Protein AF-A0A0E0L357-F1 (afdb_monomer_lite)

Secondary structure (DSSP, 8-state):
------TT--PPTTHHHHHHHHHHHHHHHHHHHHS--TTS-HHHHHHHHHHHHHHHHHHHHIIIIII--S-HHHHHHHHHTTSS-HHHHHHHHHHTS---S-------

Sequence (108 aa):
MPKIKTSRVKYPEGWELIEPTLRDLEAKMREAENDPHDGKRKCEALWPIFRISHQKSRYIYDFYYRRKEISKELYEFCLDQGHADINLIAKWKKECLPSFGLGGSLNF

Organism: Oryza punctata (NCBI:txid4537)

InterPro domains:
  IPR001748 Pre-mRNA-splicing factor BUD31 [PF01125] (1-95)
  IPR001748 Pre-mRNA-splicing factor BUD31 [PR00322] (12-32)
  IPR001748 Pre-mRNA-splicing factor BUD31 [PR00322] (47-70)
  IPR001748 Pre-mRNA-splicing factor BUD31 [PR00322] (71-96)
  IPR001748 Pre-mRNA-splicing factor BUD31 [PTHR19411] (1-96)

Foldseek 3Di:
DPPPPDPPDDQDPPCVVCVVVLVVLVVQLVCLVPPDCPPHDPVVSCVSNVVSLLVQQVVLLCCCPPVVVDDPVNSVVCVVSVSHDPVVSVVVVVVVPPPPDDDDPPDD

pLDDT: mean 77.32, std 16.11, range [33.12, 91.19]

Structure (mmCIF, N/CA/C/O backbone):
data_AF-A0A0E0L357-F1
#
_entry.id   AF-A0A0E0L357-F1
#
loop_
_atom_site.group_PDB
_atom_site.id
_atom_site.type_symbol
_atom_site.label_atom_id
_atom_site.label_alt_id
_atom_site.label_comp_id
_atom_site.label_asym_id
_atom_site.label_entity_id
_atom_site.label_seq_id
_atom_site.pdbx_PDB_ins_code
_atom_site.Cartn_x
_atom_site.Cartn_y
_atom_site.Cartn_z
_atom_site.occupancy
_atom_site.B_iso_or_equiv
_atom_site.auth_seq_id
_atom_site.auth_comp_id
_atom_site.auth_asym_id
_atom_site.auth_atom_id
_atom_site.pdbx_PDB_model_num
ATOM 1 N N . MET A 1 1 ? -2.225 -0.864 -15.030 1.00 33.12 1 MET A N 1
ATOM 2 C CA . MET A 1 1 ? -3.263 0.186 -15.157 1.00 33.12 1 MET A CA 1
ATOM 3 C C . MET A 1 1 ? -3.348 0.921 -13.831 1.00 33.12 1 MET A C 1
ATOM 5 O O . MET A 1 1 ? -3.568 0.244 -12.832 1.00 33.12 1 MET A O 1
ATOM 9 N N . PRO A 1 2 ? -3.147 2.250 -13.782 1.00 41.50 2 PRO A N 1
ATOM 10 C CA . PRO A 1 2 ? -3.400 3.001 -12.557 1.00 41.50 2 PRO A CA 1
ATOM 11 C C . PRO A 1 2 ? -4.875 2.824 -12.183 1.00 41.50 2 PRO A C 1
ATOM 13 O O . PRO A 1 2 ? -5.743 2.948 -13.050 1.00 41.50 2 PRO A O 1
ATOM 16 N N . LYS A 1 3 ? -5.171 2.490 -10.920 1.00 52.97 3 LYS A N 1
ATOM 17 C CA . LYS A 1 3 ? -6.558 2.441 -10.445 1.00 52.97 3 LYS A CA 1
ATOM 18 C C . LYS A 1 3 ? -7.112 3.862 -10.532 1.00 52.97 3 LYS A C 1
ATOM 20 O O . LYS A 1 3 ? -6.718 4.742 -9.772 1.00 52.97 3 LYS A O 1
ATOM 25 N N . ILE A 1 4 ? -7.956 4.100 -11.533 1.00 49.41 4 ILE A N 1
ATOM 26 C CA . ILE A 1 4 ? -8.592 5.394 -11.774 1.00 49.41 4 ILE A CA 1
ATOM 27 C C . ILE A 1 4 ? -9.411 5.724 -10.525 1.00 49.41 4 ILE A C 1
ATOM 29 O O . ILE A 1 4 ? -10.380 5.028 -10.220 1.00 49.41 4 ILE A O 1
ATOM 33 N N . LYS A 1 5 ? -9.008 6.774 -9.797 1.00 55.22 5 LYS A N 1
ATOM 34 C CA . LYS A 1 5 ? -9.776 7.322 -8.675 1.00 55.22 5 LYS A CA 1
ATOM 35 C C . LYS A 1 5 ? -11.091 7.856 -9.243 1.00 55.22 5 LYS A C 1
ATOM 37 O O . LYS A 1 5 ? -11.145 8.960 -9.777 1.00 55.22 5 LYS A O 1
ATOM 42 N N . THR A 1 6 ? -12.140 7.043 -9.215 1.00 53.06 6 THR A N 1
ATOM 43 C CA . THR A 1 6 ? -13.482 7.494 -9.588 1.00 53.06 6 THR A CA 1
ATOM 44 C C . THR A 1 6 ? -13.985 8.451 -8.507 1.00 53.06 6 THR A C 1
ATOM 46 O O . THR A 1 6 ? -13.732 8.250 -7.322 1.00 53.06 6 THR A O 1
ATOM 49 N N . SER A 1 7 ? -14.692 9.515 -8.895 1.00 51.09 7 SER A N 1
ATOM 50 C CA . SER A 1 7 ? -15.094 10.638 -8.025 1.00 51.09 7 SER A CA 1
ATOM 51 C C . SER A 1 7 ? -16.080 10.283 -6.893 1.00 51.09 7 SER A C 1
ATOM 53 O O . SER A 1 7 ? -16.687 11.173 -6.305 1.00 51.09 7 SER A O 1
ATOM 55 N N . ARG A 1 8 ? -16.299 8.993 -6.616 1.00 58.84 8 ARG A N 1
ATOM 56 C CA . ARG A 1 8 ? -17.279 8.466 -5.653 1.00 58.84 8 ARG A CA 1
ATOM 57 C C . ARG A 1 8 ? -16.644 7.888 -4.392 1.00 58.84 8 ARG A C 1
ATOM 59 O O . ARG A 1 8 ? -17.354 7.354 -3.545 1.00 58.84 8 ARG A O 1
ATOM 66 N N . VAL A 1 9 ? -15.323 7.952 -4.271 1.00 65.31 9 VAL A N 1
ATOM 67 C CA . VAL A 1 9 ? -14.620 7.361 -3.138 1.00 65.31 9 VAL A CA 1
ATOM 68 C C . VAL A 1 9 ? -14.638 8.337 -1.962 1.00 65.31 9 VAL A C 1
ATOM 70 O O . VAL A 1 9 ? -13.955 9.358 -1.984 1.00 65.31 9 VAL A O 1
ATOM 73 N N . LYS A 1 10 ? -15.459 8.041 -0.949 1.00 69.38 10 LYS A N 1
ATOM 74 C CA . LYS A 1 10 ? -15.474 8.780 0.317 1.00 69.38 10 LYS A CA 1
ATOM 75 C C . LYS A 1 10 ? -14.269 8.335 1.141 1.00 69.38 10 LYS A C 1
ATOM 77 O O . LYS A 1 10 ? -14.221 7.188 1.576 1.00 69.38 10 LYS A O 1
ATOM 82 N N . TYR A 1 11 ? -13.304 9.230 1.322 1.00 75.88 11 TYR A N 1
ATOM 83 C CA . TYR A 1 11 ? -12.137 8.937 2.144 1.00 75.88 11 TYR A CA 1
ATOM 84 C C . TYR A 1 11 ? -12.541 8.863 3.625 1.00 75.88 11 TYR A C 1
ATOM 86 O O . TYR A 1 11 ? -13.281 9.737 4.089 1.00 75.88 11 TYR A O 1
ATOM 94 N N . PRO A 1 12 ? -12.098 7.831 4.361 1.00 80.31 12 PRO A N 1
ATOM 95 C CA . PRO A 1 12 ? -12.340 7.732 5.796 1.00 80.31 12 PRO A CA 1
ATOM 96 C C . PRO A 1 12 ? -11.481 8.732 6.582 1.00 80.31 12 PRO A C 1
ATOM 98 O O . PRO A 1 12 ? -10.480 9.253 6.083 1.00 80.31 12 PRO A O 1
ATOM 101 N N . GLU A 1 13 ? -11.858 8.976 7.835 1.00 79.00 13 GLU A N 1
ATOM 102 C CA . GLU A 1 13 ? -11.111 9.844 8.750 1.00 79.00 13 GLU A CA 1
ATOM 103 C C . GLU A 1 13 ? -9.668 9.345 8.943 1.00 79.00 13 GLU A C 1
ATOM 105 O O . GLU A 1 13 ? -9.431 8.146 9.101 1.00 79.00 13 GLU A O 1
ATOM 110 N N . GLY A 1 14 ? -8.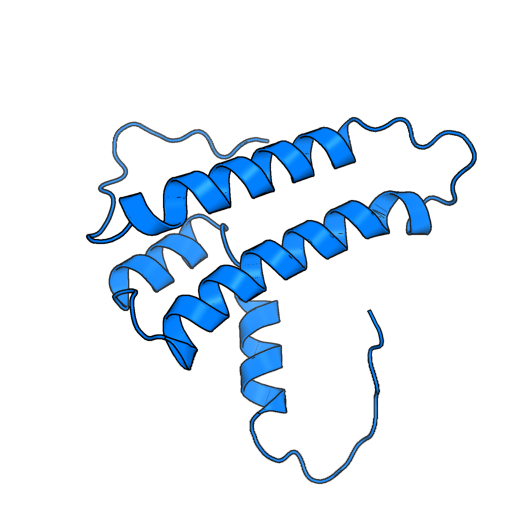698 10.266 8.907 1.00 80.31 14 GLY A N 1
ATOM 111 C CA . GLY A 1 14 ? -7.268 9.953 9.020 1.00 80.31 14 GLY A CA 1
ATOM 112 C C . GLY A 1 14 ? -6.558 9.646 7.695 1.00 80.31 14 GLY A C 1
ATOM 113 O O . GLY A 1 14 ? -5.344 9.441 7.698 1.00 80.31 14 GLY A O 1
ATOM 114 N N . TRP A 1 15 ? -7.262 9.662 6.553 1.00 82.88 15 TRP A N 1
ATOM 115 C CA . TRP A 1 15 ? -6.643 9.481 5.229 1.00 82.88 15 TRP A CA 1
ATOM 116 C C . TRP A 1 15 ? -5.555 10.526 4.929 1.00 82.88 15 TRP A C 1
ATOM 118 O O . TRP A 1 15 ? -4.508 10.184 4.383 1.00 82.88 15 TRP A O 1
ATOM 128 N N . GLU A 1 16 ? -5.751 11.775 5.352 1.00 83.56 16 GLU A N 1
ATOM 129 C CA . GLU A 1 16 ? -4.808 12.877 5.107 1.00 83.56 16 GLU A CA 1
ATOM 130 C C . GLU A 1 16 ? -3.413 12.635 5.711 1.00 83.56 16 GLU A C 1
ATOM 132 O O . GLU A 1 16 ? -2.419 13.126 5.182 1.00 83.56 16 GLU A O 1
ATOM 137 N N . LEU A 1 17 ? -3.315 11.838 6.783 1.00 83.69 17 LEU A N 1
ATOM 138 C CA . LEU A 1 17 ? -2.041 11.519 7.438 1.00 83.69 17 LEU A CA 1
ATOM 139 C C . LEU A 1 17 ? -1.205 10.518 6.629 1.00 83.69 17 LEU A C 1
ATOM 141 O O . LEU A 1 17 ? 0.023 10.601 6.603 1.00 83.69 17 LEU A O 1
ATOM 145 N N . ILE A 1 18 ? -1.866 9.566 5.968 1.00 85.56 18 ILE A N 1
ATOM 146 C CA . ILE A 1 18 ? -1.202 8.493 5.215 1.00 85.56 18 ILE A CA 1
ATOM 147 C C . ILE A 1 18 ? -1.037 8.820 3.735 1.00 85.56 18 ILE A C 1
ATOM 149 O O . ILE A 1 18 ? -0.103 8.331 3.098 1.00 85.56 18 ILE A O 1
ATOM 153 N N . GLU A 1 19 ? -1.924 9.649 3.187 1.00 85.69 19 GLU A N 1
ATOM 154 C CA . GLU A 1 19 ? -1.951 10.018 1.778 1.00 85.69 19 GLU A CA 1
ATOM 155 C C . GLU A 1 19 ? -0.607 10.518 1.224 1.00 85.69 19 GLU A C 1
ATOM 157 O O . GLU A 1 19 ? -0.199 9.987 0.185 1.00 85.69 19 GLU A O 1
ATOM 162 N N . PRO A 1 20 ? 0.101 11.486 1.845 1.00 89.81 20 PRO A N 1
ATOM 163 C CA . PRO A 1 20 ? 1.353 11.989 1.279 1.00 89.81 20 PRO A CA 1
ATOM 164 C C . PRO A 1 20 ? 2.397 10.873 1.169 1.00 89.81 20 PRO A C 1
ATOM 166 O O . PRO A 1 20 ? 2.968 10.657 0.102 1.00 89.81 20 PRO A O 1
ATOM 169 N N . THR A 1 21 ? 2.548 10.068 2.222 1.00 89.25 21 THR A N 1
ATOM 170 C CA . THR A 1 21 ? 3.500 8.950 2.239 1.00 89.25 21 THR A CA 1
ATOM 171 C C . THR A 1 21 ? 3.150 7.879 1.204 1.00 89.25 21 THR A C 1
ATOM 173 O O . THR A 1 21 ? 4.035 7.338 0.540 1.00 89.25 21 THR A O 1
ATOM 176 N N . LEU A 1 22 ? 1.861 7.558 1.036 1.00 87.25 22 LEU A N 1
ATOM 177 C CA . LEU A 1 22 ? 1.417 6.587 0.034 1.00 87.25 22 LEU A CA 1
ATOM 178 C C . LEU A 1 22 ? 1.657 7.089 -1.392 1.00 87.25 22 LEU A C 1
ATOM 180 O O . LEU A 1 22 ? 2.097 6.310 -2.237 1.00 87.25 22 LEU A O 1
ATOM 184 N N . ARG A 1 23 ? 1.420 8.378 -1.655 1.00 88.44 23 ARG A N 1
ATOM 185 C CA . ARG A 1 23 ? 1.694 9.000 -2.959 1.00 88.44 23 ARG A CA 1
ATOM 186 C C . ARG A 1 23 ? 3.180 8.987 -3.291 1.00 88.44 23 ARG A C 1
ATOM 188 O O . ARG A 1 23 ? 3.531 8.650 -4.419 1.00 88.44 23 ARG A O 1
ATOM 195 N N . ASP A 1 24 ? 4.040 9.266 -2.317 1.00 90.88 24 ASP A N 1
ATOM 196 C CA . ASP A 1 24 ? 5.492 9.206 -2.503 1.00 90.88 24 ASP A CA 1
ATOM 197 C C . ASP A 1 24 ? 5.963 7.781 -2.827 1.00 90.88 24 ASP A C 1
ATOM 199 O O . ASP A 1 24 ? 6.819 7.576 -3.689 1.00 90.88 24 ASP A O 1
ATOM 203 N N . LEU A 1 25 ? 5.391 6.769 -2.167 1.00 89.19 25 LEU A N 1
ATOM 204 C CA . LEU A 1 25 ? 5.694 5.362 -2.449 1.00 89.19 25 LEU A CA 1
ATOM 205 C C . LEU A 1 25 ? 5.179 4.921 -3.826 1.00 89.19 25 LEU A C 1
ATOM 207 O O . LEU A 1 25 ? 5.855 4.154 -4.510 1.00 89.19 25 LEU A O 1
ATOM 211 N N . GLU A 1 26 ? 4.014 5.407 -4.257 1.00 88.62 26 GLU A N 1
ATOM 212 C CA . GLU A 1 26 ? 3.491 5.162 -5.607 1.00 88.62 26 GLU A CA 1
ATOM 213 C C . GLU A 1 26 ? 4.337 5.844 -6.687 1.00 88.62 26 GLU A C 1
ATOM 215 O O . GLU A 1 26 ? 4.608 5.234 -7.723 1.00 88.62 26 GLU A O 1
ATOM 220 N N . ALA A 1 27 ? 4.805 7.070 -6.441 1.00 90.31 27 ALA A N 1
ATOM 221 C CA . ALA A 1 27 ? 5.727 7.765 -7.334 1.00 90.31 27 ALA A CA 1
ATOM 222 C C . ALA A 1 27 ? 7.032 6.972 -7.495 1.00 90.31 27 ALA A C 1
ATOM 224 O O . ALA A 1 27 ? 7.419 6.658 -8.619 1.00 90.31 27 ALA A O 1
ATOM 225 N N . LYS A 1 28 ? 7.628 6.525 -6.382 1.00 89.25 28 LYS A N 1
ATOM 226 C CA . LYS A 1 28 ? 8.821 5.661 -6.390 1.00 89.25 28 LYS A CA 1
ATOM 227 C C . LYS A 1 28 ? 8.592 4.336 -7.112 1.00 89.25 28 LYS A C 1
ATOM 229 O O . LYS A 1 28 ? 9.484 3.855 -7.802 1.00 89.25 28 LYS A O 1
ATOM 234 N N . MET A 1 29 ? 7.414 3.727 -6.962 1.00 88.31 29 MET A N 1
ATOM 235 C CA . MET A 1 29 ? 7.072 2.496 -7.683 1.00 88.31 29 MET A CA 1
ATOM 236 C C . MET A 1 29 ? 7.032 2.744 -9.192 1.00 88.31 29 MET A C 1
ATOM 238 O O . MET A 1 29 ? 7.597 1.963 -9.949 1.00 88.31 29 MET A O 1
ATOM 242 N N . ARG A 1 30 ? 6.436 3.858 -9.626 1.00 87.94 30 ARG A N 1
ATOM 243 C CA . ARG A 1 30 ? 6.383 4.236 -11.041 1.00 87.94 30 ARG A CA 1
ATOM 244 C C . ARG A 1 30 ? 7.761 4.565 -11.613 1.00 87.94 30 ARG A C 1
ATOM 246 O O . ARG A 1 30 ? 8.032 4.239 -12.763 1.00 87.94 30 ARG A O 1
ATOM 253 N N . GLU A 1 31 ? 8.624 5.207 -10.834 1.00 88.75 31 GLU A N 1
ATOM 254 C CA . GLU A 1 31 ? 10.024 5.429 -11.209 1.00 88.75 31 GLU A CA 1
ATOM 255 C C . GLU A 1 31 ? 10.758 4.099 -11.379 1.00 88.75 31 GLU A C 1
ATOM 257 O O . GLU A 1 31 ? 11.364 3.880 -12.420 1.00 88.75 31 GLU A O 1
ATOM 262 N N . ALA A 1 32 ? 10.620 3.179 -10.420 1.00 87.31 32 ALA A N 1
ATOM 263 C CA . ALA A 1 32 ? 11.229 1.852 -10.492 1.00 87.31 32 ALA A CA 1
ATOM 264 C C . ALA A 1 32 ? 10.705 1.001 -11.663 1.00 87.31 32 ALA A C 1
ATOM 266 O O . ALA A 1 32 ? 11.452 0.192 -12.200 1.00 87.31 32 ALA A O 1
ATOM 267 N N . GLU A 1 33 ? 9.442 1.170 -12.065 1.00 85.69 33 GLU A N 1
ATOM 268 C CA . GLU A 1 33 ? 8.877 0.516 -13.255 1.00 85.69 33 GLU A CA 1
ATOM 269 C C . GLU A 1 33 ? 9.428 1.091 -14.570 1.00 85.69 33 GLU A C 1
ATOM 271 O O . GLU A 1 33 ? 9.556 0.359 -15.553 1.00 85.69 33 GLU A O 1
ATOM 276 N N . ASN A 1 34 ? 9.731 2.393 -14.602 1.00 85.69 34 ASN A N 1
ATOM 277 C CA . ASN A 1 34 ? 10.264 3.078 -15.783 1.00 85.69 34 ASN A CA 1
ATOM 278 C C . ASN A 1 34 ? 11.794 3.002 -15.888 1.00 85.69 34 ASN A C 1
ATOM 280 O O . ASN A 1 34 ? 12.336 3.331 -16.944 1.00 85.69 34 ASN A O 1
ATOM 284 N N . ASP A 1 35 ? 12.482 2.620 -14.811 1.00 83.19 35 ASP A N 1
ATOM 285 C CA . ASP A 1 35 ? 13.940 2.586 -14.756 1.00 83.19 35 ASP A CA 1
ATOM 286 C C . ASP A 1 35 ? 14.477 1.560 -15.774 1.00 83.19 35 ASP A C 1
ATOM 288 O O . ASP A 1 35 ? 14.084 0.387 -15.746 1.00 83.19 35 ASP A O 1
ATOM 292 N N . PRO A 1 36 ? 15.338 1.963 -16.727 1.00 76.62 36 PRO A N 1
ATOM 293 C CA . PRO A 1 36 ? 15.847 1.048 -17.733 1.00 76.62 36 PRO A CA 1
ATOM 294 C C . PRO A 1 36 ? 16.650 -0.086 -17.087 1.00 76.62 36 PRO A C 1
ATOM 296 O O . PRO A 1 36 ? 17.649 0.103 -16.396 1.00 76.62 36 PRO A O 1
ATOM 299 N N . HIS A 1 37 ? 16.214 -1.310 -17.367 1.00 72.38 37 HIS A N 1
ATOM 300 C CA . HIS A 1 37 ? 16.755 -2.555 -16.822 1.00 72.38 37 HIS A CA 1
ATOM 301 C C . HIS A 1 37 ? 18.079 -2.987 -17.484 1.00 72.38 37 HIS A C 1
ATOM 303 O O . HIS A 1 37 ? 18.380 -4.182 -17.549 1.00 72.38 37 HIS A O 1
ATOM 309 N N . ASP A 1 38 ? 18.844 -2.040 -18.027 1.00 64.12 38 ASP A N 1
ATOM 310 C CA . ASP A 1 38 ? 19.950 -2.332 -18.933 1.00 64.12 38 ASP A CA 1
ATOM 311 C C . ASP A 1 38 ? 21.120 -2.976 -18.171 1.00 64.12 38 ASP A C 1
ATOM 313 O O . ASP A 1 38 ? 21.598 -2.465 -17.156 1.00 64.12 38 ASP A O 1
ATOM 317 N N . GLY A 1 39 ? 21.514 -4.173 -18.604 1.00 72.62 39 GLY A N 1
ATOM 318 C CA . GLY A 1 39 ? 22.558 -4.987 -17.971 1.00 72.62 39 GLY A CA 1
ATOM 319 C C . GLY A 1 39 ? 22.167 -5.767 -16.703 1.00 72.62 39 GLY A C 1
ATOM 320 O O . GLY A 1 39 ? 22.979 -6.560 -16.226 1.00 72.62 39 GLY A O 1
ATOM 321 N N . LYS A 1 40 ? 20.949 -5.614 -16.161 1.00 74.88 40 LYS A N 1
ATOM 322 C CA . LYS A 1 40 ? 20.493 -6.359 -14.966 1.00 74.88 40 LYS A CA 1
ATOM 323 C C . LYS A 1 40 ? 19.742 -7.633 -15.341 1.00 74.88 40 LYS A C 1
ATOM 325 O O . LYS A 1 40 ? 19.050 -7.708 -16.359 1.00 74.88 40 LYS A O 1
ATOM 330 N N . ARG A 1 41 ? 19.816 -8.659 -14.486 1.00 77.88 41 ARG A N 1
ATOM 331 C CA . ARG A 1 41 ? 18.977 -9.856 -14.661 1.00 77.88 41 ARG A CA 1
ATOM 332 C C . ARG A 1 41 ? 17.509 -9.487 -14.455 1.00 77.88 41 ARG A C 1
ATOM 334 O O . ARG A 1 41 ? 17.186 -8.676 -13.592 1.00 77.88 41 ARG A O 1
ATOM 341 N N . LYS A 1 42 ? 16.601 -10.167 -15.167 1.00 74.00 42 LYS A N 1
ATOM 342 C CA . LYS A 1 42 ? 15.143 -9.975 -15.017 1.00 74.00 42 LYS A CA 1
ATOM 343 C C . LYS A 1 42 ? 14.678 -10.043 -13.555 1.00 74.00 42 LYS A C 1
ATOM 345 O O . LYS A 1 42 ? 13.783 -9.306 -13.171 1.00 74.00 42 LYS A O 1
ATOM 350 N N . CYS A 1 43 ? 15.289 -10.900 -12.734 1.00 81.94 43 CYS A N 1
ATOM 351 C CA . CYS A 1 43 ? 14.965 -10.989 -11.310 1.00 81.94 43 CYS A CA 1
ATOM 352 C C . CYS A 1 43 ? 15.402 -9.739 -10.533 1.00 81.94 43 CYS A C 1
ATOM 354 O O . CYS A 1 43 ? 14.616 -9.199 -9.765 1.00 81.94 43 CYS A O 1
ATOM 356 N N . GLU A 1 44 ? 16.627 -9.265 -10.757 1.00 80.00 44 GLU A N 1
ATOM 357 C CA . GLU A 1 44 ? 17.213 -8.108 -10.062 1.00 80.00 44 GLU A CA 1
ATOM 358 C C . GLU A 1 44 ? 16.506 -6.801 -10.424 1.00 80.00 44 GLU A C 1
ATOM 360 O O . GLU A 1 44 ? 16.326 -5.933 -9.574 1.00 80.00 44 GLU A O 1
ATOM 365 N N . ALA A 1 45 ? 16.045 -6.700 -11.671 1.00 81.50 45 ALA A N 1
ATOM 366 C CA . ALA A 1 45 ? 15.166 -5.643 -12.157 1.00 81.50 45 ALA A CA 1
ATOM 367 C C . ALA A 1 45 ? 13.877 -5.503 -11.325 1.00 81.50 45 ALA A C 1
ATOM 369 O O . ALA A 1 45 ? 13.423 -4.393 -11.070 1.00 81.50 45 ALA A O 1
ATOM 370 N N . LEU A 1 46 ? 13.308 -6.616 -10.853 1.00 84.81 46 LEU A N 1
ATOM 371 C CA . LEU A 1 46 ? 12.057 -6.616 -10.089 1.00 84.81 46 LEU A CA 1
ATOM 372 C C . LEU A 1 46 ? 12.264 -6.370 -8.585 1.00 84.81 46 LEU A C 1
ATOM 374 O O . LEU A 1 46 ? 11.313 -6.027 -7.881 1.00 84.81 46 LEU A O 1
ATOM 378 N N . TRP A 1 47 ? 13.482 -6.535 -8.058 1.00 87.75 47 TRP A N 1
ATOM 379 C CA . TRP A 1 47 ? 13.753 -6.387 -6.621 1.00 87.75 47 TRP A CA 1
ATOM 380 C C . TRP A 1 47 ? 13.375 -5.012 -6.050 1.00 87.75 47 TRP A C 1
ATOM 382 O O . TRP A 1 47 ? 12.808 -4.972 -4.958 1.00 87.75 47 TRP A O 1
ATOM 392 N N . PRO A 1 48 ? 13.655 -3.874 -6.717 1.00 88.56 48 PRO A N 1
ATOM 393 C CA . PRO A 1 48 ? 13.191 -2.566 -6.256 1.00 88.56 48 PRO A CA 1
ATOM 394 C C . PRO A 1 48 ? 11.662 -2.488 -6.149 1.00 88.56 48 PRO A C 1
ATOM 396 O O . PRO A 1 48 ? 11.149 -1.996 -5.147 1.00 88.56 48 PRO A O 1
ATOM 399 N N . ILE A 1 49 ? 10.936 -3.053 -7.119 1.00 88.19 49 ILE A N 1
ATOM 400 C CA . ILE A 1 49 ? 9.466 -3.055 -7.145 1.00 88.19 49 ILE A CA 1
ATOM 401 C C . ILE A 1 49 ? 8.911 -3.839 -5.950 1.00 88.19 49 ILE A C 1
ATOM 403 O O . ILE A 1 49 ? 8.052 -3.342 -5.215 1.00 88.19 49 ILE A O 1
ATOM 407 N N . PHE A 1 50 ? 9.441 -5.040 -5.695 1.00 88.19 50 PHE A N 1
ATOM 408 C CA . PHE A 1 50 ? 9.036 -5.844 -4.540 1.00 88.19 50 PHE A CA 1
ATOM 409 C C . PHE A 1 50 ? 9.379 -5.169 -3.208 1.00 88.19 50 PHE A C 1
ATOM 411 O O . PHE A 1 50 ? 8.557 -5.195 -2.290 1.00 88.19 50 PHE A O 1
ATOM 418 N N . ARG A 1 51 ? 10.543 -4.512 -3.109 1.00 89.88 51 ARG A N 1
ATOM 419 C CA . ARG A 1 51 ? 10.935 -3.746 -1.915 1.00 89.88 51 ARG A CA 1
ATOM 420 C C . ARG A 1 51 ? 9.959 -2.606 -1.624 1.00 89.88 51 ARG A C 1
ATOM 422 O O . ARG A 1 51 ? 9.519 -2.471 -0.485 1.00 89.88 51 ARG A O 1
ATOM 429 N N . ILE A 1 52 ? 9.559 -1.841 -2.640 1.00 90.62 52 ILE A N 1
ATOM 430 C CA . ILE A 1 52 ? 8.603 -0.733 -2.479 1.00 90.62 52 ILE A CA 1
ATOM 431 C C . ILE A 1 52 ? 7.210 -1.261 -2.107 1.00 90.62 52 ILE A C 1
ATOM 433 O O . ILE A 1 52 ? 6.576 -0.737 -1.191 1.00 90.62 52 ILE A O 1
ATOM 437 N N . SER A 1 53 ? 6.744 -2.335 -2.754 1.00 89.88 53 SER A N 1
ATOM 438 C CA . SER A 1 53 ? 5.457 -2.969 -2.423 1.00 89.88 53 SER A CA 1
ATOM 439 C C . SER A 1 53 ? 5.409 -3.472 -0.972 1.00 89.88 53 SER A C 1
ATOM 441 O O . SER A 1 53 ? 4.435 -3.243 -0.243 1.00 89.88 53 SER A O 1
ATOM 443 N N . HIS A 1 54 ? 6.501 -4.096 -0.520 1.00 90.00 54 HIS A N 1
ATOM 444 C CA . HIS A 1 54 ? 6.657 -4.545 0.858 1.00 90.00 54 HIS A CA 1
ATOM 445 C C . HIS A 1 54 ? 6.663 -3.364 1.835 1.00 90.00 54 HIS A C 1
ATOM 447 O O . HIS A 1 54 ? 5.938 -3.388 2.830 1.00 90.00 54 HIS A O 1
ATOM 453 N N . GLN A 1 55 ? 7.425 -2.306 1.535 1.00 90.50 55 GLN A N 1
ATOM 454 C CA . GLN A 1 55 ? 7.493 -1.096 2.355 1.00 90.50 55 GLN A CA 1
ATOM 455 C C . GLN A 1 55 ? 6.118 -0.435 2.511 1.00 90.50 55 GLN A C 1
ATOM 457 O O . GLN A 1 55 ? 5.732 -0.073 3.623 1.00 90.50 55 GLN A O 1
ATOM 462 N N . LYS A 1 56 ? 5.349 -0.344 1.421 1.00 91.12 56 LYS A N 1
ATOM 463 C CA . LYS A 1 56 ? 3.984 0.196 1.423 1.00 91.12 56 LYS A CA 1
ATOM 464 C C . LYS A 1 56 ? 3.052 -0.608 2.333 1.00 91.12 56 LYS A C 1
ATOM 466 O O . LYS A 1 56 ? 2.373 -0.041 3.187 1.00 91.12 56 LYS A O 1
ATOM 471 N N . SER A 1 57 ? 3.079 -1.936 2.214 1.00 91.19 57 SER A N 1
ATOM 472 C CA . SER A 1 57 ? 2.264 -2.818 3.060 1.00 91.19 57 SER A CA 1
ATOM 473 C C . SER A 1 57 ? 2.688 -2.761 4.533 1.00 91.19 57 SER A C 1
ATOM 475 O O . SER A 1 57 ? 1.839 -2.781 5.425 1.00 91.19 57 SER A O 1
ATOM 477 N N . ARG A 1 58 ? 3.995 -2.639 4.806 1.00 90.75 58 ARG A N 1
ATOM 478 C CA . ARG A 1 58 ? 4.535 -2.556 6.169 1.00 90.75 58 ARG A CA 1
ATOM 479 C C . ARG A 1 58 ? 4.156 -1.255 6.863 1.00 90.75 58 ARG A C 1
ATOM 481 O O . ARG A 1 58 ? 3.810 -1.285 8.039 1.00 90.75 58 ARG A O 1
ATOM 488 N N . TYR A 1 59 ? 4.164 -0.145 6.129 1.00 90.25 59 TYR A N 1
ATOM 489 C CA . TYR A 1 59 ? 3.730 1.154 6.635 1.00 90.25 59 TYR A CA 1
ATOM 490 C C . TYR A 1 59 ? 2.283 1.100 7.150 1.00 90.25 59 TYR A C 1
ATOM 492 O O . TYR A 1 59 ? 2.027 1.437 8.304 1.00 90.25 59 TYR A O 1
ATOM 500 N N . ILE A 1 60 ? 1.355 0.569 6.346 1.00 89.56 60 ILE A N 1
ATOM 501 C CA . ILE A 1 60 ? -0.058 0.426 6.737 1.00 89.56 60 ILE A CA 1
ATOM 502 C C . ILE A 1 60 ? -0.212 -0.535 7.929 1.00 89.56 60 ILE A C 1
ATOM 504 O O . ILE A 1 60 ? -0.963 -0.255 8.865 1.00 89.56 60 ILE A O 1
ATOM 508 N N . TYR A 1 61 ? 0.529 -1.649 7.929 1.00 89.38 61 TYR A N 1
ATOM 509 C CA . TYR A 1 61 ? 0.518 -2.611 9.033 1.00 89.38 61 TYR A CA 1
ATOM 510 C C . TYR A 1 61 ? 0.971 -1.987 10.359 1.00 89.38 61 TYR A C 1
ATOM 512 O O . TYR A 1 61 ? 0.299 -2.151 11.377 1.00 89.38 61 TYR A O 1
ATOM 520 N N . ASP A 1 62 ? 2.088 -1.258 10.361 1.00 89.25 62 ASP A N 1
ATOM 521 C CA . ASP A 1 62 ? 2.643 -0.653 11.571 1.00 89.25 62 ASP A CA 1
ATOM 522 C C . ASP A 1 62 ? 1.714 0.438 12.132 1.00 89.25 62 ASP A C 1
ATOM 524 O O . ASP A 1 62 ? 1.529 0.519 13.351 1.00 89.25 62 ASP A O 1
ATOM 528 N N . PHE A 1 63 ? 1.071 1.228 11.269 1.00 88.81 63 PHE A N 1
ATOM 529 C CA . PHE A 1 63 ? 0.097 2.232 11.699 1.00 88.81 63 PHE A CA 1
ATOM 530 C C . PHE A 1 63 ? -1.153 1.622 12.343 1.00 88.81 63 PHE A C 1
ATOM 532 O O . PHE A 1 63 ? -1.638 2.160 13.338 1.00 88.81 63 PHE A O 1
ATOM 539 N N . TYR A 1 64 ? -1.651 0.491 11.834 1.00 87.75 64 TYR A N 1
ATOM 540 C CA . TYR A 1 64 ? -2.837 -0.161 12.392 1.00 87.75 64 TYR A CA 1
ATOM 541 C C . TYR A 1 64 ? -2.523 -1.032 13.620 1.00 87.75 64 TYR A C 1
ATOM 543 O O . TYR A 1 64 ? -3.173 -0.900 14.653 1.00 87.75 64 TYR A O 1
ATOM 551 N N . TYR A 1 65 ? -1.514 -1.907 13.550 1.00 85.62 65 TYR A N 1
ATOM 552 C CA . TYR A 1 65 ? -1.242 -2.888 14.610 1.00 85.62 65 TYR A CA 1
ATOM 553 C C . TYR A 1 65 ? -0.332 -2.361 15.724 1.00 85.62 65 TYR A C 1
ATOM 555 O O . TYR A 1 65 ? -0.542 -2.720 16.884 1.00 85.62 65 TYR A O 1
ATOM 563 N N . ARG A 1 66 ? 0.681 -1.539 15.403 1.00 84.00 66 ARG A N 1
ATOM 564 C CA . ARG A 1 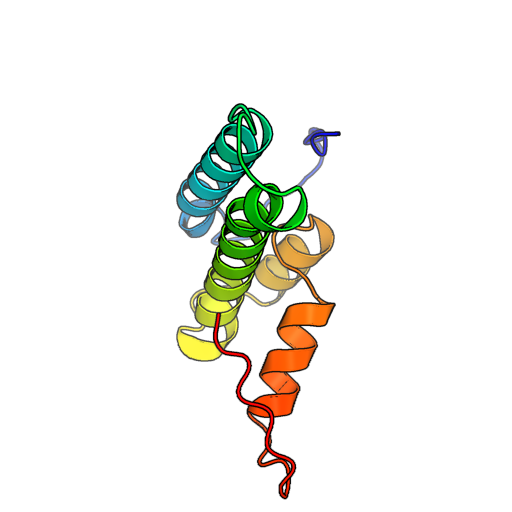66 ? 1.647 -1.046 16.405 1.00 84.00 66 ARG A CA 1
ATOM 565 C C . ARG A 1 66 ? 1.219 0.287 17.001 1.00 84.00 66 ARG A C 1
ATOM 567 O O . ARG A 1 66 ? 1.141 0.395 18.219 1.00 84.00 66 ARG A O 1
ATOM 574 N N . ARG A 1 67 ? 0.969 1.289 16.152 1.00 82.94 67 ARG A N 1
ATOM 575 C CA . ARG A 1 67 ? 0.653 2.661 16.590 1.00 82.94 67 ARG A CA 1
ATOM 576 C C . ARG A 1 67 ? -0.835 2.886 16.862 1.00 82.94 67 ARG A C 1
ATOM 578 O O . ARG A 1 67 ? -1.161 3.685 17.727 1.00 82.94 67 ARG A O 1
ATOM 585 N N . LYS A 1 68 ? -1.721 2.147 16.180 1.00 82.88 68 LYS A N 1
ATOM 586 C CA . LYS A 1 68 ? -3.192 2.263 16.272 1.00 82.88 68 LYS A CA 1
ATOM 587 C C . LYS A 1 68 ? -3.716 3.682 16.006 1.00 82.88 68 LYS A C 1
ATOM 589 O O . LYS A 1 68 ? -4.741 4.076 16.548 1.00 82.88 68 LYS A O 1
ATOM 594 N N . GLU A 1 69 ? -3.022 4.436 15.158 1.00 82.88 69 GLU A N 1
ATOM 595 C CA . GLU A 1 69 ? -3.425 5.796 14.755 1.00 82.88 69 GLU A CA 1
ATOM 596 C C . GLU A 1 69 ? -4.526 5.779 13.682 1.00 82.88 69 GLU A C 1
ATOM 598 O O . GLU A 1 69 ? -5.147 6.797 13.396 1.00 82.88 69 GLU A O 1
ATOM 603 N N . ILE A 1 70 ? -4.769 4.611 13.082 1.00 85.19 70 ILE A N 1
ATOM 604 C CA . ILE A 1 70 ? -5.696 4.414 11.972 1.00 85.19 70 ILE A CA 1
ATOM 605 C C . ILE A 1 70 ? -6.935 3.644 12.439 1.00 85.19 70 ILE A C 1
ATOM 607 O O . ILE A 1 70 ? -6.824 2.615 13.112 1.00 85.19 70 ILE A O 1
ATOM 611 N N . SER A 1 71 ? -8.118 4.110 12.028 1.00 88.19 71 SER A N 1
ATOM 612 C CA . SER A 1 71 ? -9.379 3.401 12.247 1.00 88.19 71 SER A CA 1
ATOM 613 C C . SER A 1 71 ? -9.446 2.103 11.432 1.00 88.19 71 SER A C 1
ATOM 615 O O . SER A 1 71 ? -8.816 1.951 10.382 1.00 88.19 71 SER A O 1
ATOM 617 N N . LYS A 1 72 ? -10.245 1.139 11.901 1.00 87.56 72 LYS A N 1
ATOM 618 C CA . LYS A 1 72 ? -10.458 -0.124 11.177 1.00 87.56 72 LYS A CA 1
ATOM 619 C C . LYS A 1 72 ? -11.027 0.113 9.771 1.00 87.56 72 LYS A C 1
ATOM 621 O O . LYS A 1 72 ? -10.592 -0.548 8.834 1.00 87.56 72 LYS A O 1
ATOM 626 N N . GLU A 1 73 ? -11.927 1.084 9.628 1.00 87.12 73 GLU A N 1
ATOM 627 C CA . GLU A 1 73 ? -12.532 1.449 8.343 1.00 87.12 73 GLU A CA 1
ATOM 628 C C . GLU A 1 73 ? -11.489 1.950 7.339 1.00 87.12 73 GLU A C 1
ATOM 630 O O . GLU A 1 73 ? -11.493 1.533 6.183 1.00 87.12 73 GLU A O 1
ATOM 635 N N . LEU A 1 74 ? -10.548 2.794 7.779 1.00 86.31 74 LEU A N 1
ATOM 636 C CA . LEU A 1 74 ? -9.469 3.288 6.923 1.00 86.31 74 LEU A CA 1
ATOM 637 C C . LEU A 1 74 ? -8.500 2.172 6.525 1.00 86.31 74 LEU A C 1
ATOM 639 O O . LEU A 1 74 ? -8.033 2.132 5.387 1.00 86.31 74 LEU A O 1
ATOM 643 N N . TYR A 1 75 ? -8.224 1.242 7.438 1.00 87.12 75 TYR A N 1
ATOM 644 C CA . TYR A 1 75 ? -7.388 0.084 7.147 1.00 87.12 75 TYR A CA 1
ATOM 645 C C . TYR A 1 75 ? -8.031 -0.842 6.100 1.00 87.12 75 TYR A C 1
ATOM 647 O O . TYR A 1 75 ? -7.376 -1.195 5.121 1.00 87.12 75 TYR A O 1
ATOM 655 N N . GLU A 1 76 ? -9.311 -1.191 6.258 1.00 88.19 76 GLU A N 1
ATOM 656 C CA . GLU A 1 76 ? -10.059 -2.003 5.285 1.00 88.19 76 GLU A CA 1
ATOM 657 C C . GLU A 1 76 ? -10.163 -1.295 3.930 1.00 88.19 76 GLU A C 1
ATOM 659 O O . GLU A 1 76 ? -9.866 -1.891 2.896 1.00 88.19 76 GLU A O 1
ATOM 664 N N . PHE A 1 77 ? -10.430 0.012 3.938 1.00 87.50 77 PHE A N 1
ATOM 665 C CA . PHE A 1 77 ? -10.416 0.831 2.733 1.00 87.50 77 PHE A CA 1
ATOM 666 C C . PHE A 1 77 ? -9.065 0.779 1.998 1.00 87.50 77 PHE A C 1
ATOM 668 O O . PHE A 1 77 ? -9.021 0.636 0.773 1.00 87.50 77 PHE A O 1
ATOM 675 N N . CYS A 1 78 ? -7.945 0.846 2.725 1.00 86.38 78 CYS A N 1
ATOM 676 C CA . CYS A 1 78 ? -6.613 0.733 2.126 1.00 86.38 78 CYS A CA 1
ATOM 677 C C . CYS A 1 78 ? -6.363 -0.646 1.498 1.00 86.38 78 CYS A C 1
ATOM 679 O O . CYS A 1 78 ? -5.667 -0.733 0.481 1.00 86.38 78 CYS A O 1
ATOM 681 N N . LEU A 1 79 ? -6.914 -1.714 2.080 1.00 86.69 79 LEU A N 1
ATOM 682 C CA . LEU A 1 79 ? -6.822 -3.065 1.525 1.00 86.69 79 LEU A CA 1
ATOM 683 C C . LEU A 1 79 ? -7.663 -3.197 0.250 1.00 86.69 79 LEU A C 1
ATOM 685 O O . LEU A 1 79 ? -7.149 -3.671 -0.763 1.00 86.69 79 LEU A O 1
ATOM 689 N N . ASP A 1 80 ? -8.896 -2.691 0.257 1.00 85.94 80 ASP A N 1
ATOM 690 C CA . ASP A 1 80 ? -9.801 -2.723 -0.899 1.00 85.94 80 ASP A CA 1
ATOM 691 C C . ASP A 1 80 ? -9.247 -1.922 -2.087 1.00 85.94 80 ASP A C 1
ATOM 693 O O . ASP A 1 80 ? -9.248 -2.370 -3.241 1.00 85.94 80 ASP A O 1
ATOM 697 N N . GLN A 1 81 ? -8.678 -0.744 -1.813 1.00 82.62 81 GLN A N 1
ATOM 698 C CA . GLN A 1 81 ? -7.998 0.055 -2.832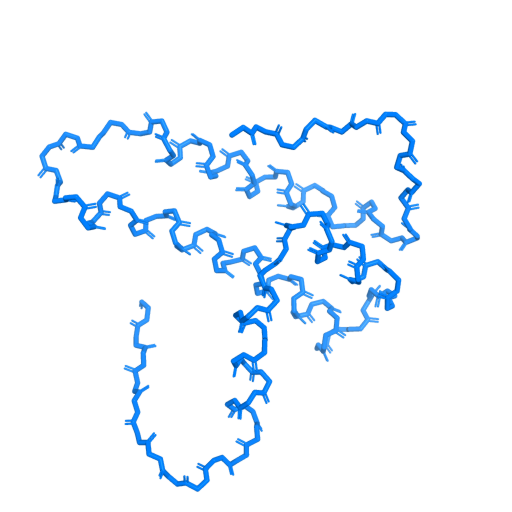 1.00 82.62 81 GLN A CA 1
ATOM 699 C C . GLN A 1 81 ? -6.666 -0.565 -3.285 1.00 82.62 81 GLN A C 1
ATOM 701 O O . GLN A 1 81 ? -6.139 -0.197 -4.336 1.00 82.62 81 GLN A O 1
ATOM 706 N N . GLY A 1 82 ? -6.144 -1.585 -2.598 1.00 83.06 82 GLY A N 1
ATOM 707 C CA . GLY A 1 82 ? -4.875 -2.240 -2.933 1.00 83.06 82 GLY A CA 1
ATOM 708 C C . GLY A 1 82 ? -3.645 -1.391 -2.599 1.00 83.06 82 GLY A C 1
ATOM 709 O O . GLY A 1 82 ? -2.591 -1.526 -3.230 1.00 83.06 82 GLY A O 1
ATOM 710 N N . HIS A 1 83 ? -3.760 -0.496 -1.616 1.00 84.31 83 HIS A N 1
ATOM 711 C CA . HIS A 1 83 ? -2.598 0.180 -1.047 1.00 84.31 83 HIS A CA 1
ATOM 712 C C . HIS A 1 83 ? -1.768 -0.773 -0.176 1.00 84.31 83 HIS A C 1
ATOM 714 O O . HIS A 1 83 ? -0.566 -0.573 -0.076 1.00 84.31 83 HIS A O 1
ATOM 720 N N . ALA A 1 84 ? -2.349 -1.846 0.362 1.00 87.50 84 ALA A N 1
ATOM 721 C CA . ALA A 1 84 ? -1.621 -2.911 1.052 1.00 87.50 84 ALA A CA 1
ATOM 722 C C . ALA A 1 84 ? -2.009 -4.304 0.539 1.00 87.50 84 ALA A C 1
ATOM 724 O O . ALA A 1 84 ? -3.122 -4.514 0.059 1.00 87.50 84 ALA A O 1
ATOM 725 N N . ASP A 1 85 ? -1.082 -5.256 0.660 1.00 87.94 85 ASP A N 1
ATOM 726 C CA . ASP A 1 85 ? -1.310 -6.654 0.296 1.00 87.94 85 ASP A CA 1
ATOM 727 C C . ASP A 1 85 ? -1.869 -7.452 1.489 1.00 87.94 85 ASP A C 1
ATOM 729 O O . ASP A 1 85 ? -1.208 -7.644 2.516 1.00 87.94 85 ASP A O 1
ATOM 733 N N . ILE A 1 86 ? -3.105 -7.935 1.329 1.00 88.75 86 ILE A N 1
ATOM 734 C CA . ILE A 1 86 ? -3.839 -8.727 2.326 1.00 88.75 86 ILE A CA 1
ATOM 735 C C . ILE A 1 86 ? -3.089 -10.024 2.662 1.00 88.75 86 ILE A C 1
ATOM 737 O O . ILE A 1 86 ? -2.985 -10.398 3.833 1.00 88.75 86 ILE A O 1
ATOM 741 N N . ASN A 1 87 ? -2.544 -10.705 1.650 1.00 87.94 87 ASN A N 1
ATOM 742 C CA . ASN A 1 87 ? -1.858 -11.983 1.826 1.00 87.94 87 ASN A CA 1
ATOM 743 C C . ASN A 1 87 ? -0.535 -11.790 2.565 1.00 87.94 87 ASN A C 1
ATOM 745 O O . ASN A 1 87 ? -0.200 -12.584 3.446 1.00 87.94 87 ASN A O 1
ATOM 749 N N . LEU A 1 88 ? 0.196 -10.721 2.244 1.00 87.25 88 LEU A N 1
ATOM 750 C CA . LEU A 1 88 ? 1.450 -10.388 2.918 1.00 87.25 88 LEU A CA 1
ATOM 751 C C . LEU A 1 88 ? 1.220 -10.062 4.398 1.00 87.25 88 LEU A C 1
ATOM 753 O O . LEU A 1 88 ? 1.922 -10.580 5.266 1.00 87.25 88 LEU A O 1
ATOM 757 N N . ILE A 1 89 ? 0.186 -9.280 4.708 1.00 87.94 89 ILE A N 1
ATOM 758 C CA . ILE A 1 89 ? -0.161 -8.967 6.098 1.00 87.94 89 ILE A CA 1
ATOM 759 C C . ILE A 1 89 ? -0.593 -10.226 6.856 1.00 87.94 89 ILE A C 1
ATOM 761 O O . ILE A 1 89 ? -0.187 -10.430 8.002 1.00 87.94 89 ILE A O 1
ATOM 765 N N . ALA A 1 90 ? -1.373 -11.108 6.225 1.00 87.94 90 ALA A N 1
ATOM 766 C CA . ALA A 1 90 ? -1.758 -12.379 6.833 1.00 87.94 90 ALA A CA 1
ATOM 767 C C . ALA A 1 90 ? -0.534 -13.234 7.216 1.00 87.94 90 ALA A C 1
ATOM 769 O O . ALA A 1 90 ? -0.557 -13.903 8.252 1.00 87.94 90 ALA A O 1
ATOM 770 N N . LYS A 1 91 ? 0.553 -13.181 6.431 1.00 86.38 91 LYS A N 1
ATOM 771 C CA . LYS A 1 91 ? 1.816 -13.861 6.760 1.00 86.38 91 LYS A CA 1
ATOM 772 C C . LYS A 1 91 ? 2.478 -13.281 8.006 1.00 86.38 91 LYS A C 1
ATOM 774 O O . LYS A 1 91 ? 2.792 -14.050 8.909 1.00 86.38 91 LYS A O 1
ATOM 779 N N . TRP A 1 92 ? 2.606 -11.959 8.119 1.00 85.19 92 TRP A N 1
ATOM 780 C CA . TRP A 1 92 ? 3.207 -11.334 9.309 1.00 85.19 92 TRP A CA 1
ATOM 781 C C . TRP A 1 92 ? 2.412 -11.598 10.585 1.00 85.19 92 TRP A C 1
ATOM 783 O O . TRP A 1 92 ? 2.990 -11.836 11.643 1.00 85.19 92 TRP A O 1
ATOM 793 N N . LYS A 1 93 ? 1.079 -11.641 10.488 1.00 79.56 93 LYS A N 1
ATOM 794 C CA . LYS A 1 93 ? 0.232 -12.028 11.624 1.00 79.56 93 LYS A CA 1
ATOM 795 C C . LYS A 1 93 ? 0.489 -13.468 12.070 1.00 79.56 93 LYS A C 1
ATOM 797 O O . LYS A 1 93 ? 0.423 -13.744 13.264 1.00 79.56 93 LYS A O 1
ATOM 802 N N . LYS A 1 94 ? 0.775 -14.375 11.129 1.00 74.38 94 LYS A N 1
ATOM 803 C CA . LYS A 1 94 ? 1.062 -15.787 11.413 1.00 74.38 94 LYS A CA 1
ATOM 804 C C . LYS A 1 94 ? 2.449 -15.989 12.032 1.00 74.38 94 LYS A C 1
ATOM 806 O O . LYS A 1 94 ? 2.562 -16.819 12.922 1.00 74.38 94 LYS A O 1
ATOM 811 N N . GLU A 1 95 ? 3.466 -15.244 11.600 1.00 62.72 95 GLU A N 1
ATOM 812 C CA . GLU A 1 95 ? 4.824 -15.317 12.174 1.00 62.72 95 GLU A CA 1
ATOM 813 C C . GLU A 1 95 ? 4.920 -14.720 13.590 1.00 62.72 95 GLU A C 1
ATOM 815 O O . GLU A 1 95 ? 5.752 -15.151 14.382 1.00 62.72 95 GLU A O 1
ATOM 820 N N . CYS A 1 96 ? 4.055 -13.761 13.946 1.00 52.88 96 CYS A N 1
ATOM 821 C CA . CYS A 1 96 ? 3.965 -13.237 15.316 1.00 52.88 96 CYS A CA 1
ATOM 822 C C . CYS A 1 96 ? 3.288 -14.195 16.313 1.00 52.88 96 CYS A C 1
ATOM 824 O O . CYS A 1 96 ? 3.421 -13.999 17.522 1.00 52.88 96 CYS A O 1
ATOM 826 N N . LEU A 1 97 ? 2.561 -15.215 15.846 1.00 47.31 97 LEU A N 1
ATOM 827 C CA . LEU A 1 97 ? 2.204 -16.346 16.699 1.00 47.31 97 LEU A CA 1
ATOM 828 C C . LEU A 1 97 ? 3.466 -17.197 16.856 1.00 47.31 97 LEU A C 1
ATOM 830 O O . LEU A 1 97 ? 4.088 -17.478 15.835 1.00 47.31 97 LEU A O 1
ATOM 834 N N . PRO A 1 98 ? 3.859 -17.616 18.075 1.00 50.31 98 PRO A N 1
ATOM 835 C CA . PRO A 1 98 ? 5.013 -18.482 18.260 1.00 50.31 98 PRO A CA 1
ATOM 836 C C . PRO A 1 98 ? 4.750 -19.802 17.533 1.00 50.31 98 PRO A C 1
ATOM 838 O O . PRO A 1 98 ? 4.152 -20.737 18.065 1.00 50.31 98 PRO A O 1
ATOM 841 N N . SER A 1 99 ? 5.167 -19.861 16.273 1.00 50.38 99 SER A N 1
ATOM 842 C CA . SER A 1 99 ? 5.238 -21.083 15.510 1.00 50.38 99 SER A CA 1
ATOM 843 C C . SER A 1 99 ? 6.365 -21.879 16.137 1.00 50.38 99 SER A C 1
ATOM 845 O O . SER A 1 99 ? 7.545 -21.588 15.925 1.00 50.38 99 SER A O 1
ATOM 847 N N . PHE A 1 100 ? 5.973 -22.866 16.943 1.00 48.06 100 PHE A N 1
ATOM 848 C CA . PHE A 1 100 ? 6.758 -24.072 17.163 1.00 48.06 100 PHE A CA 1
ATOM 849 C C . PHE A 1 100 ? 7.507 -24.405 15.867 1.00 48.06 100 PHE A C 1
ATOM 851 O O . PHE A 1 100 ? 6.902 -24.422 14.793 1.00 48.06 100 PHE A O 1
ATOM 858 N N . GLY A 1 101 ? 8.828 -24.534 16.004 1.00 50.31 101 GLY A N 1
ATOM 859 C CA . GLY A 1 101 ? 9.825 -24.318 14.963 1.00 50.31 101 GLY A CA 1
ATOM 860 C C . GLY A 1 101 ? 9.455 -24.801 13.568 1.00 50.31 101 GLY A C 1
ATOM 861 O O . GLY A 1 101 ? 9.013 -25.925 13.400 1.00 50.31 101 GLY A O 1
ATOM 862 N N . LEU A 1 102 ? 9.755 -23.972 12.573 1.00 44.94 102 LEU A N 1
ATOM 863 C CA . LEU A 1 102 ? 10.489 -24.388 11.382 1.00 44.94 102 LEU A CA 1
ATOM 864 C 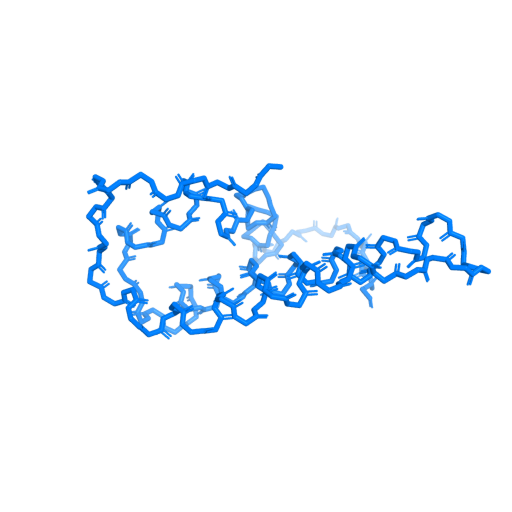C . LEU A 1 102 ? 11.162 -23.136 10.808 1.00 44.94 102 LEU A C 1
ATOM 866 O O . LEU A 1 102 ? 10.505 -22.176 10.412 1.00 44.94 102 LEU A O 1
ATOM 870 N N . GLY A 1 103 ? 12.494 -23.134 10.874 1.00 50.81 103 GLY A N 1
ATOM 871 C CA . GLY A 1 103 ? 13.340 -22.031 10.451 1.00 50.81 103 GLY A CA 1
ATOM 872 C C . GLY A 1 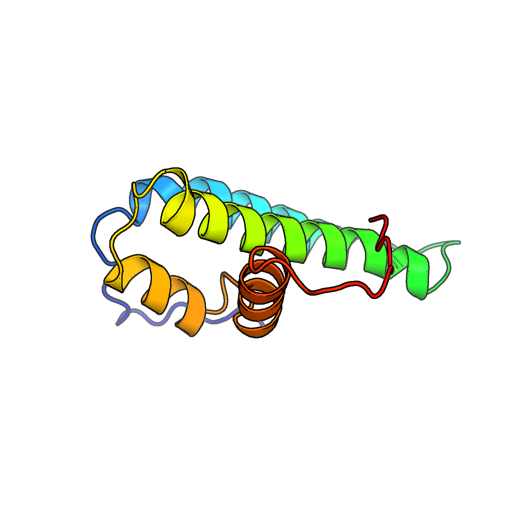103 ? 13.237 -21.765 8.954 1.00 50.81 103 GLY A C 1
ATOM 873 O O . GLY A 1 103 ? 13.242 -22.675 8.130 1.00 50.81 103 GLY A O 1
ATOM 874 N N . GLY A 1 104 ? 13.187 -20.485 8.622 1.00 41.19 104 GLY A N 1
ATOM 875 C CA . GLY A 1 104 ? 13.238 -19.992 7.259 1.00 41.19 104 GLY A CA 1
ATOM 876 C C . GLY A 1 104 ? 13.446 -18.493 7.303 1.00 41.19 104 GLY A C 1
ATOM 877 O O . GLY A 1 104 ? 12.503 -17.729 7.150 1.00 41.19 104 GLY A O 1
ATOM 878 N N . SER A 1 105 ? 14.680 -18.084 7.597 1.00 42.56 105 SER A N 1
ATOM 879 C CA . SER A 1 105 ? 15.115 -16.692 7.530 1.00 42.56 105 SER A CA 1
ATOM 880 C C . SER A 1 105 ? 14.960 -16.212 6.081 1.00 42.56 105 SER A C 1
ATOM 882 O O . SER A 1 105 ? 15.815 -16.473 5.237 1.00 42.56 105 SER A O 1
ATOM 884 N N . LEU A 1 106 ? 13.831 -15.565 5.770 1.00 39.69 106 LEU A N 1
ATOM 885 C CA . LEU A 1 106 ? 13.714 -14.742 4.572 1.00 39.69 106 LEU A CA 1
ATOM 886 C C .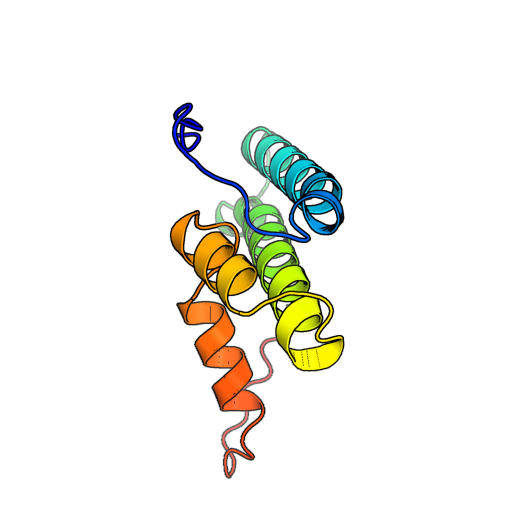 LEU A 1 106 ? 14.453 -13.434 4.860 1.00 39.69 106 LEU A C 1
ATOM 888 O O . LEU A 1 106 ? 13.896 -12.487 5.414 1.00 39.69 106 LEU A O 1
ATOM 892 N N . ASN A 1 107 ? 15.737 -13.420 4.516 1.00 34.78 107 ASN A N 1
ATOM 893 C CA . ASN A 1 107 ? 16.470 -12.178 4.332 1.00 34.78 107 ASN A CA 1
ATOM 894 C C . ASN A 1 107 ? 15.890 -11.472 3.098 1.00 34.78 107 ASN A C 1
ATOM 896 O O . ASN A 1 107 ? 15.844 -12.059 2.014 1.00 34.78 107 ASN A O 1
ATOM 900 N N . PHE A 1 108 ? 15.407 -10.247 3.304 1.00 40.75 108 PHE A N 1
ATOM 901 C CA . PHE A 1 108 ? 15.175 -9.269 2.242 1.00 40.75 108 PHE A CA 1
ATOM 902 C C . PHE A 1 108 ? 16.482 -8.565 1.881 1.00 40.75 108 PHE A C 1
ATOM 904 O O . PHE A 1 108 ? 17.326 -8.404 2.792 1.00 40.75 108 PHE A O 1
#

Radius of gyration: 16.11 Å; chains: 1; bounding box: 40×37×37 Å